Protein AF-A0A9X1HJU3-F1 (afdb_monomer_lite)

Structure (mmCIF, N/CA/C/O backbone):
data_AF-A0A9X1HJU3-F1
#
_entry.id   AF-A0A9X1HJU3-F1
#
loop_
_atom_site.group_PDB
_atom_site.id
_atom_site.type_symbol
_atom_site.label_atom_id
_atom_site.label_alt_id
_atom_site.label_comp_id
_atom_site.label_asym_id
_atom_site.label_entity_id
_atom_site.label_seq_id
_atom_site.pdbx_PDB_ins_code
_atom_site.Cartn_x
_atom_site.Cartn_y
_atom_site.Cartn_z
_atom_site.occupancy
_atom_site.B_iso_or_equiv
_atom_site.auth_seq_id
_atom_site.auth_comp_id
_atom_site.auth_asym_id
_atom_site.auth_atom_id
_atom_site.pdbx_PDB_model_num
ATOM 1 N N . MET A 1 1 ? 8.042 11.001 -13.669 1.00 58.47 1 MET A N 1
ATOM 2 C CA . MET A 1 1 ? 7.611 9.640 -14.067 1.00 58.47 1 MET A CA 1
ATOM 3 C C . MET A 1 1 ? 8.763 8.648 -14.114 1.00 58.47 1 MET A C 1
ATOM 5 O O . MET A 1 1 ? 8.612 7.594 -13.520 1.00 58.47 1 MET A O 1
ATOM 9 N N . LYS A 1 2 ? 9.907 8.963 -14.757 1.00 61.97 2 LYS A N 1
ATOM 10 C CA . LYS A 1 2 ? 11.063 8.053 -14.707 1.00 61.97 2 LYS A CA 1
ATOM 11 C C . LYS A 1 2 ? 11.549 7.812 -13.270 1.00 61.97 2 LYS A C 1
ATOM 13 O O . LYS A 1 2 ? 11.674 6.657 -12.912 1.00 61.97 2 LYS A O 1
ATOM 18 N N . SER A 1 3 ? 11.735 8.847 -12.450 1.00 83.62 3 SER A N 1
ATOM 19 C CA . SER A 1 3 ? 12.084 8.658 -11.029 1.00 83.62 3 SER A CA 1
ATOM 20 C C . SER A 1 3 ? 11.025 7.836 -10.287 1.00 83.62 3 SER A C 1
ATOM 22 O O . SER A 1 3 ? 11.334 6.790 -9.748 1.00 83.62 3 SER A O 1
ATOM 24 N N . PHE A 1 4 ? 9.749 8.211 -10.424 1.00 91.62 4 PHE A N 1
ATOM 25 C CA . PHE A 1 4 ? 8.652 7.581 -9.683 1.00 91.62 4 PHE A CA 1
ATOM 26 C C . PHE A 1 4 ? 8.552 6.051 -9.806 1.00 91.62 4 PHE A C 1
ATOM 28 O O . PHE A 1 4 ? 8.256 5.401 -8.812 1.00 91.62 4 PHE A O 1
ATOM 35 N N . ILE A 1 5 ? 8.755 5.460 -10.994 1.00 95.06 5 ILE A N 1
ATOM 36 C CA . ILE A 1 5 ? 8.688 3.990 -11.125 1.00 95.06 5 ILE A CA 1
ATOM 37 C C . ILE A 1 5 ? 9.826 3.329 -10.346 1.00 95.06 5 ILE A C 1
ATOM 39 O O . ILE A 1 5 ? 9.579 2.346 -9.652 1.00 95.06 5 ILE A O 1
ATOM 43 N N . ASP A 1 6 ? 11.041 3.872 -10.445 1.00 94.50 6 ASP A N 1
ATOM 44 C CA . ASP A 1 6 ? 12.189 3.346 -9.702 1.00 94.50 6 ASP A CA 1
ATOM 45 C C . ASP A 1 6 ? 11.985 3.538 -8.201 1.00 94.50 6 ASP A C 1
ATOM 47 O O . ASP A 1 6 ? 12.074 2.562 -7.465 1.00 94.50 6 ASP A O 1
ATOM 51 N N . ASP A 1 7 ? 11.596 4.744 -7.773 1.00 93.31 7 ASP A N 1
ATOM 52 C CA . ASP A 1 7 ? 11.342 5.070 -6.367 1.00 93.31 7 ASP A CA 1
ATOM 53 C C . ASP A 1 7 ? 10.247 4.153 -5.792 1.00 93.31 7 ASP A C 1
ATOM 55 O O . ASP A 1 7 ? 10.379 3.582 -4.709 1.00 93.31 7 ASP A O 1
ATOM 59 N N . TYR A 1 8 ? 9.151 3.950 -6.535 1.00 93.94 8 TYR A N 1
ATOM 60 C CA . TYR A 1 8 ? 8.082 3.055 -6.103 1.00 93.94 8 TYR A CA 1
ATOM 61 C C . TYR A 1 8 ? 8.593 1.626 -5.934 1.00 93.94 8 TYR A C 1
ATOM 63 O O . TYR A 1 8 ? 8.274 0.996 -4.930 1.00 93.94 8 TYR A O 1
ATOM 71 N N . ILE A 1 9 ? 9.368 1.105 -6.889 1.00 94.75 9 ILE A N 1
ATOM 72 C CA . ILE A 1 9 ? 9.910 -0.256 -6.810 1.00 94.75 9 ILE A CA 1
ATOM 73 C C . ILE A 1 9 ? 10.917 -0.375 -5.664 1.00 94.75 9 ILE A C 1
ATOM 75 O O . ILE A 1 9 ? 10.882 -1.376 -4.956 1.00 94.75 9 ILE A O 1
ATOM 79 N N . GLU A 1 10 ? 11.759 0.631 -5.441 1.00 92.44 10 GLU A N 1
ATOM 80 C CA . GLU A 1 10 ? 12.736 0.661 -4.351 1.00 92.44 10 GLU A CA 1
ATOM 81 C C . GLU A 1 10 ? 12.052 0.558 -2.982 1.00 92.44 10 GLU A C 1
ATOM 83 O O . GLU A 1 10 ? 12.403 -0.301 -2.169 1.00 92.44 10 GLU A O 1
ATOM 88 N N . TYR A 1 11 ? 11.013 1.363 -2.745 1.00 89.62 11 TYR A N 1
ATOM 89 C CA . TYR A 1 11 ? 10.317 1.394 -1.453 1.00 89.62 11 TYR A CA 1
ATOM 90 C C . TYR A 1 11 ? 9.163 0.375 -1.343 1.00 89.62 11 TYR A C 1
ATOM 92 O O . TYR A 1 11 ? 8.716 0.035 -0.241 1.00 89.62 11 TYR A O 1
ATOM 100 N N . ASN A 1 12 ? 8.670 -0.158 -2.466 1.00 91.88 12 ASN A N 1
ATOM 101 C CA . ASN A 1 12 ? 7.560 -1.116 -2.539 1.00 91.88 12 ASN A CA 1
ATOM 102 C C . ASN A 1 12 ? 7.828 -2.274 -3.531 1.00 91.88 12 ASN A C 1
ATOM 104 O O . ASN A 1 12 ? 7.014 -2.505 -4.432 1.00 91.88 12 ASN A O 1
ATOM 108 N N . PRO A 1 13 ? 8.889 -3.090 -3.342 1.00 93.06 13 PRO A N 1
ATOM 109 C CA . PRO A 1 13 ? 9.297 -4.152 -4.278 1.00 93.06 13 PRO A CA 1
ATOM 110 C C . PRO A 1 13 ? 8.413 -5.412 -4.196 1.00 93.06 13 PRO A C 1
ATOM 112 O O . PRO A 1 13 ? 8.874 -6.548 -4.311 1.00 93.06 13 PRO A O 1
ATOM 115 N N . THR A 1 14 ? 7.122 -5.255 -3.916 1.00 91.94 14 THR A N 1
ATOM 116 C CA . THR A 1 14 ? 6.209 -6.371 -3.696 1.00 91.94 14 THR A CA 1
ATOM 117 C C . THR A 1 14 ? 4.788 -6.006 -4.066 1.00 91.94 14 THR A C 1
ATOM 119 O O . THR A 1 14 ? 4.267 -4.966 -3.675 1.00 91.94 14 THR A O 1
ATOM 122 N N . ARG A 1 15 ? 4.108 -6.941 -4.731 1.00 91.19 15 ARG A N 1
ATOM 123 C CA . ARG A 1 15 ? 2.660 -6.857 -4.938 1.00 91.19 15 ARG A CA 1
ATOM 124 C C . ARG A 1 15 ? 1.866 -7.051 -3.645 1.00 91.19 15 ARG A C 1
ATOM 126 O O . ARG A 1 15 ? 0.646 -6.914 -3.665 1.00 91.19 15 ARG A O 1
ATOM 133 N N . ASN A 1 16 ? 2.507 -7.466 -2.542 1.00 90.50 16 ASN A N 1
ATOM 134 C CA . ASN A 1 16 ? 1.875 -7.791 -1.259 1.00 90.50 16 ASN A CA 1
ATOM 135 C C . ASN A 1 16 ? 1.566 -6.550 -0.409 1.00 90.50 16 ASN A C 1
ATOM 137 O O . ASN A 1 16 ? 1.995 -6.452 0.739 1.00 90.50 16 ASN A O 1
ATOM 141 N N . ARG A 1 17 ? 0.831 -5.598 -0.988 1.00 88.44 17 ARG A N 1
ATOM 142 C CA . ARG A 1 17 ? 0.443 -4.340 -0.347 1.00 88.44 17 ARG A CA 1
ATOM 143 C C . ARG A 1 17 ? -1.077 -4.138 -0.424 1.00 88.44 17 ARG A C 1
ATOM 145 O O . ARG A 1 17 ? -1.684 -4.611 -1.386 1.00 88.44 17 ARG A O 1
ATOM 152 N N . PRO A 1 18 ? -1.694 -3.454 0.561 1.00 87.25 18 PRO A N 1
ATOM 153 C CA . PRO A 1 18 ? -3.098 -3.044 0.484 1.00 87.25 18 PRO A CA 1
ATOM 154 C C . PRO A 1 18 ? -3.411 -2.202 -0.760 1.00 87.25 18 PRO A C 1
ATOM 156 O O . PRO A 1 18 ? -4.452 -2.404 -1.377 1.00 87.25 18 PRO A O 1
ATOM 159 N N . LEU A 1 19 ? -2.480 -1.328 -1.160 1.00 90.44 19 LEU A N 1
ATOM 160 C CA . LEU A 1 19 ? -2.461 -0.650 -2.455 1.00 90.44 19 LEU A CA 1
ATOM 161 C C . LEU A 1 19 ? -1.229 -1.101 -3.246 1.00 90.44 19 LEU A C 1
ATOM 163 O O . LEU A 1 19 ? -0.092 -0.851 -2.849 1.00 90.44 19 LEU A O 1
ATOM 167 N N . ASP A 1 20 ? -1.475 -1.767 -4.366 1.00 93.81 20 ASP A N 1
ATOM 168 C CA . ASP A 1 20 ? -0.474 -2.286 -5.293 1.00 93.81 20 ASP A CA 1
ATOM 169 C C . ASP A 1 20 ? -0.555 -1.507 -6.615 1.00 93.81 20 ASP A C 1
ATOM 171 O O . ASP A 1 20 ? -1.556 -1.565 -7.337 1.00 93.81 20 ASP A O 1
ATOM 175 N N . MET A 1 21 ? 0.497 -0.746 -6.927 1.00 95.94 21 MET A N 1
ATOM 176 C CA . MET A 1 21 ? 0.591 0.040 -8.163 1.00 95.94 21 MET A CA 1
ATOM 177 C C . MET A 1 21 ? 1.365 -0.691 -9.264 1.00 95.94 21 MET A C 1
ATOM 179 O O . MET A 1 21 ? 1.377 -0.227 -10.403 1.00 95.94 21 MET A O 1
ATOM 183 N N . LEU A 1 22 ? 1.966 -1.854 -8.989 1.00 96.31 22 LEU A N 1
ATOM 184 C CA . LEU A 1 22 ? 2.736 -2.592 -9.995 1.00 96.31 22 LEU A CA 1
ATOM 185 C C . LEU A 1 22 ? 1.935 -2.904 -11.278 1.00 96.31 22 LEU A C 1
ATOM 187 O O . LEU A 1 22 ? 2.534 -2.841 -12.350 1.00 96.31 22 LEU A O 1
ATOM 191 N N . PRO A 1 23 ? 0.608 -3.175 -11.245 1.00 96.88 23 PRO A N 1
ATOM 192 C CA . PRO A 1 23 ? -0.177 -3.384 -12.464 1.00 96.88 23 PRO A CA 1
ATOM 193 C C . PRO A 1 23 ? -0.211 -2.182 -13.416 1.00 96.88 23 PRO A C 1
ATOM 195 O O . PRO A 1 23 ? -0.021 -2.375 -14.620 1.00 96.88 23 PRO A O 1
ATOM 198 N N . ILE A 1 24 ? -0.432 -0.966 -12.897 1.00 97.06 24 ILE A N 1
ATOM 199 C CA . ILE A 1 24 ? -0.461 0.260 -13.710 1.00 97.06 24 ILE A CA 1
ATOM 200 C C . ILE A 1 24 ? 0.949 0.673 -14.128 1.00 97.06 24 ILE A C 1
ATOM 202 O O . ILE A 1 24 ? 1.149 1.059 -15.276 1.00 97.06 24 ILE A O 1
ATOM 206 N N . LEU A 1 25 ? 1.946 0.508 -13.254 1.00 96.62 25 LEU A N 1
ATOM 207 C CA . LEU A 1 25 ? 3.335 0.807 -13.598 1.00 96.62 25 LEU A CA 1
ATOM 208 C C . LEU A 1 25 ? 3.846 -0.115 -14.710 1.00 96.62 25 LEU A C 1
ATOM 210 O O . LEU A 1 25 ? 4.457 0.360 -15.661 1.00 96.62 25 LEU A O 1
ATOM 214 N N . ALA A 1 26 ? 3.515 -1.409 -14.656 1.00 96.69 26 ALA A N 1
ATOM 215 C CA . ALA A 1 26 ? 3.835 -2.352 -15.726 1.00 96.69 26 ALA A CA 1
ATOM 216 C C . ALA A 1 26 ? 3.011 -2.109 -17.001 1.00 96.69 26 ALA A C 1
ATOM 218 O O . ALA A 1 26 ? 3.439 -2.490 -18.083 1.00 96.69 26 ALA A O 1
ATOM 219 N N . TRP A 1 27 ? 1.827 -1.494 -16.905 1.00 97.50 27 TRP A N 1
ATOM 220 C CA . TRP A 1 27 ? 1.081 -1.053 -18.088 1.00 97.50 27 TRP A CA 1
ATOM 221 C C . TRP A 1 27 ? 1.755 0.143 -18.779 1.00 97.50 27 TRP A C 1
ATOM 223 O O . TRP A 1 27 ? 1.664 0.266 -19.996 1.00 97.50 27 TRP A O 1
ATOM 233 N N . MET A 1 28 ? 2.452 0.990 -18.016 1.00 95.75 28 MET A N 1
ATOM 234 C CA . MET A 1 28 ? 3.178 2.156 -18.527 1.00 95.75 28 MET A CA 1
ATOM 235 C C . MET A 1 28 ? 4.581 1.817 -19.055 1.00 95.75 28 MET A C 1
ATOM 237 O O . MET A 1 28 ? 4.981 2.362 -20.080 1.00 95.75 28 MET A O 1
ATOM 241 N N . ASP A 1 29 ? 5.332 0.963 -18.355 1.00 96.50 29 ASP A N 1
ATOM 242 C CA . ASP A 1 29 ? 6.715 0.591 -18.689 1.00 96.50 29 ASP A CA 1
ATOM 243 C C . ASP A 1 29 ? 7.026 -0.824 -18.165 1.00 96.50 29 ASP A C 1
ATOM 245 O O . ASP A 1 29 ? 7.565 -1.021 -17.071 1.00 96.50 29 ASP A O 1
ATOM 249 N N . GLU A 1 30 ? 6.604 -1.838 -18.925 1.00 96.00 30 GLU A N 1
ATOM 250 C CA . GLU A 1 30 ? 6.736 -3.239 -18.516 1.00 96.00 30 GLU A CA 1
ATOM 251 C C . GLU A 1 30 ? 8.197 -3.675 -18.383 1.00 96.00 30 GLU A C 1
ATOM 253 O O . GLU A 1 30 ? 8.550 -4.303 -17.383 1.00 96.00 30 GLU A O 1
ATOM 258 N N . ASP A 1 31 ? 9.043 -3.324 -19.355 1.00 96.19 31 ASP A N 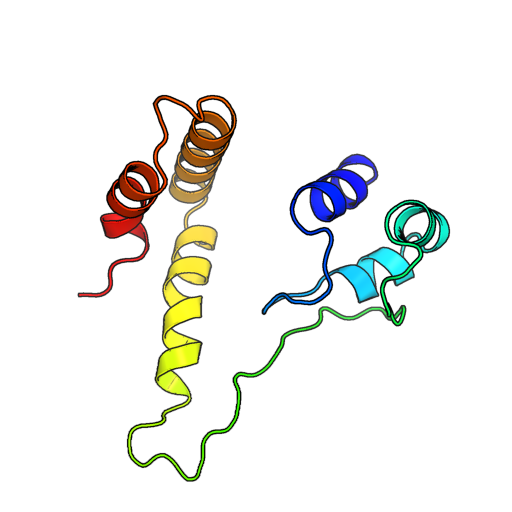1
ATOM 259 C CA . ASP A 1 31 ? 10.445 -3.749 -19.400 1.00 96.19 31 ASP A CA 1
ATOM 260 C C . ASP A 1 31 ? 11.192 -3.310 -18.143 1.00 96.19 31 ASP A C 1
ATOM 262 O O . ASP A 1 31 ? 11.928 -4.089 -17.532 1.00 96.19 31 ASP A O 1
ATOM 266 N N . ARG A 1 32 ? 10.948 -2.075 -17.699 1.00 95.25 32 ARG A N 1
ATOM 267 C CA . ARG A 1 32 ? 11.534 -1.541 -16.474 1.00 95.25 32 ARG A CA 1
ATOM 268 C C . ARG A 1 32 ? 11.079 -2.289 -15.227 1.00 95.25 32 ARG A C 1
ATOM 270 O O . ARG A 1 32 ? 11.918 -2.699 -14.425 1.00 95.25 32 ARG A O 1
ATOM 277 N N . VAL A 1 33 ? 9.769 -2.492 -15.068 1.00 96.19 33 VAL A N 1
ATOM 278 C CA . VAL A 1 33 ? 9.209 -3.200 -13.906 1.00 96.19 33 VAL A CA 1
ATOM 279 C C . VAL A 1 33 ? 9.704 -4.648 -13.866 1.00 96.19 33 VAL A C 1
ATOM 281 O O . VAL A 1 33 ? 10.088 -5.139 -12.806 1.00 96.19 33 VAL A O 1
ATOM 284 N N . ARG A 1 34 ? 9.751 -5.331 -15.015 1.00 96.06 34 ARG A N 1
ATOM 285 C CA . ARG A 1 34 ? 10.220 -6.720 -15.128 1.00 96.06 34 ARG A CA 1
ATOM 286 C C . ARG A 1 34 ? 11.708 -6.868 -14.886 1.00 96.06 34 ARG A C 1
ATOM 288 O O . ARG A 1 34 ? 12.109 -7.832 -14.243 1.00 96.06 34 ARG A O 1
ATOM 295 N N . LYS A 1 35 ? 12.515 -5.914 -15.350 1.00 96.00 35 LYS A N 1
ATOM 296 C CA . LYS A 1 35 ? 13.951 -5.896 -15.069 1.00 96.00 35 LYS A CA 1
ATOM 297 C C . LYS A 1 35 ? 14.226 -5.815 -13.567 1.00 96.00 35 LYS A C 1
ATOM 299 O O . LYS A 1 35 ? 15.145 -6.472 -13.092 1.00 96.00 35 LYS A O 1
ATOM 304 N N . ALA A 1 36 ? 13.444 -5.024 -12.834 1.00 95.50 36 ALA A N 1
ATOM 305 C CA . ALA A 1 36 ? 13.625 -4.861 -11.396 1.00 95.50 36 ALA A CA 1
ATOM 306 C C . ALA A 1 36 ? 12.978 -5.984 -10.563 1.00 95.50 36 ALA A C 1
ATOM 308 O O . ALA A 1 36 ? 13.498 -6.341 -9.510 1.00 95.50 36 ALA A O 1
ATOM 309 N N .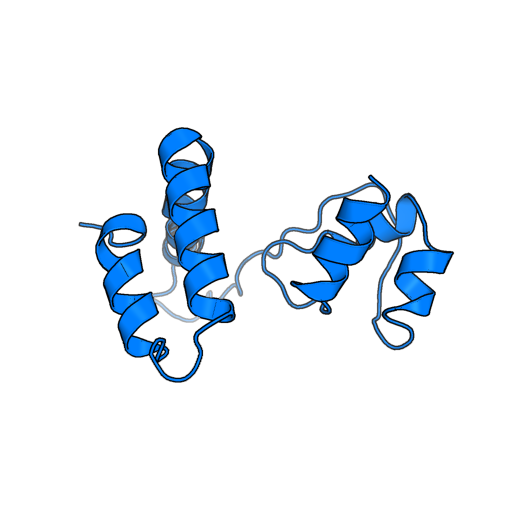 LEU A 1 37 ? 11.858 -6.556 -11.023 1.00 96.31 37 LEU A N 1
ATOM 310 C CA . LEU A 1 37 ? 11.072 -7.566 -10.303 1.00 96.31 37 LEU A CA 1
ATOM 311 C C . LEU A 1 37 ? 10.768 -8.794 -11.192 1.00 96.31 37 LEU A C 1
ATOM 313 O O . LEU A 1 37 ? 9.596 -9.054 -11.496 1.00 96.31 37 LEU A O 1
ATOM 317 N N . PRO A 1 38 ? 11.789 -9.568 -11.610 1.00 95.31 38 PRO A N 1
ATOM 318 C CA . PRO A 1 38 ? 11.626 -10.640 -12.598 1.00 95.31 38 PRO A CA 1
ATOM 319 C C . PRO A 1 38 ? 10.687 -11.760 -12.127 1.00 95.31 38 PRO A C 1
ATOM 321 O O . PRO A 1 38 ? 9.881 -12.261 -12.910 1.00 95.31 38 PRO A O 1
ATOM 324 N N . ASP A 1 39 ? 10.720 -12.093 -10.835 1.00 94.88 39 ASP A N 1
ATOM 325 C CA . ASP A 1 39 ? 9.971 -13.225 -10.269 1.00 94.88 39 ASP A CA 1
ATOM 326 C C . ASP A 1 39 ? 8.568 -12.847 -9.759 1.00 94.88 39 ASP A C 1
ATOM 328 O O . ASP A 1 39 ? 7.765 -13.709 -9.380 1.00 94.88 39 ASP A O 1
ATOM 332 N N . GLN A 1 40 ? 8.230 -11.553 -9.725 1.00 94.31 40 GLN A N 1
ATOM 333 C CA . GLN A 1 40 ? 6.931 -11.103 -9.228 1.00 94.31 40 GLN A CA 1
ATOM 334 C C . GLN A 1 40 ? 5.821 -11.389 -10.249 1.00 94.31 40 GLN A C 1
ATOM 336 O O . GLN A 1 40 ? 5.877 -11.016 -11.423 1.00 94.31 40 GLN A O 1
ATOM 341 N N . LYS A 1 41 ? 4.727 -12.001 -9.779 1.00 93.50 41 LYS A N 1
ATOM 342 C CA . LYS A 1 41 ? 3.521 -12.251 -10.588 1.00 93.50 41 LYS A CA 1
ATOM 343 C C . LYS A 1 41 ? 2.713 -10.963 -10.773 1.00 93.50 41 LYS A C 1
ATOM 345 O O . LYS A 1 41 ? 1.716 -10.740 -10.088 1.00 93.50 41 LYS A O 1
ATOM 350 N N . ILE A 1 42 ? 3.167 -10.113 -11.686 1.00 95.19 42 ILE A N 1
ATOM 351 C CA . ILE A 1 42 ? 2.541 -8.834 -12.034 1.00 95.19 42 ILE A CA 1
ATOM 352 C C . ILE A 1 42 ? 1.697 -9.034 -13.296 1.00 95.19 42 ILE A C 1
ATOM 354 O O . ILE A 1 42 ? 2.198 -9.533 -14.299 1.00 95.19 42 ILE A O 1
ATOM 358 N N . GLY A 1 43 ? 0.413 -8.680 -13.251 1.00 94.44 43 GLY A N 1
ATOM 359 C CA . GLY A 1 43 ? -0.448 -8.636 -14.437 1.00 94.44 43 GLY A CA 1
ATOM 360 C C . GLY A 1 43 ? -0.627 -7.189 -14.875 1.00 94.44 43 GLY A C 1
ATOM 361 O O . GLY A 1 43 ? -1.244 -6.427 -14.133 1.00 94.44 43 GLY A O 1
ATOM 362 N N . ARG A 1 44 ? -0.084 -6.804 -16.038 1.00 95.75 44 ARG A N 1
ATOM 363 C CA . ARG A 1 44 ? -0.161 -5.423 -16.543 1.00 95.75 44 ARG A CA 1
ATOM 364 C C . ARG A 1 44 ? -1.600 -5.058 -16.915 1.00 95.75 44 ARG A C 1
ATOM 366 O O . ARG A 1 44 ? -2.272 -5.820 -17.611 1.00 95.75 44 ARG A O 1
ATOM 373 N N . ARG A 1 45 ? -2.081 -3.908 -16.445 1.00 96.69 45 ARG A N 1
ATOM 374 C CA . ARG A 1 45 ? -3.414 -3.365 -16.764 1.00 96.69 45 ARG A CA 1
ATOM 375 C C . ARG A 1 45 ? -3.538 -1.927 -16.247 1.00 96.69 45 ARG A C 1
ATOM 377 O O . ARG A 1 45 ? -2.945 -1.627 -15.213 1.00 96.69 45 ARG A O 1
ATOM 384 N N . PRO A 1 46 ? -4.335 -1.061 -16.896 1.00 96.44 46 PRO A N 1
ATOM 385 C CA . PRO A 1 46 ? -4.523 0.329 -16.478 1.00 96.44 46 PRO A CA 1
ATOM 386 C C . PRO A 1 46 ? -5.459 0.426 -15.258 1.00 96.44 46 PRO A C 1
ATOM 388 O O . PRO A 1 46 ? -6.578 0.915 -15.355 1.00 96.44 46 PRO A O 1
ATOM 391 N N . THR A 1 47 ? -5.033 -0.097 -14.106 1.00 94.31 47 THR A N 1
ATOM 392 C CA . THR A 1 47 ? -5.809 -0.070 -12.855 1.00 94.31 47 THR A CA 1
ATOM 393 C C . THR A 1 47 ? -4.898 0.064 -11.644 1.00 94.31 47 THR A C 1
ATOM 395 O O . THR A 1 47 ? -3.820 -0.530 -11.596 1.00 94.31 47 THR A O 1
ATOM 398 N N . LEU A 1 48 ? -5.384 0.763 -10.621 1.00 89.94 48 LEU A N 1
ATOM 399 C CA . LEU A 1 48 ? -4.874 0.627 -9.259 1.00 89.94 48 LEU A CA 1
ATOM 400 C C . LEU A 1 48 ? -5.430 -0.663 -8.654 1.00 89.94 48 LEU A C 1
ATOM 402 O O . LEU A 1 48 ? -6.585 -1.018 -8.906 1.00 89.94 48 LEU A O 1
ATOM 406 N N . HIS A 1 49 ? -4.612 -1.395 -7.903 1.00 92.69 49 HIS A N 1
ATOM 407 C CA . HIS A 1 49 ? -5.032 -2.643 -7.282 1.00 92.69 49 HIS A CA 1
ATOM 408 C C . HIS A 1 49 ? -5.159 -2.456 -5.772 1.00 92.69 49 HIS A C 1
ATOM 410 O O . HIS A 1 49 ? -4.170 -2.459 -5.044 1.00 92.69 49 HIS A O 1
ATOM 416 N N . TYR A 1 50 ? -6.401 -2.307 -5.319 1.00 87.56 50 TYR A N 1
ATOM 417 C CA . TYR A 1 50 ? -6.749 -2.299 -3.905 1.00 87.56 50 TYR A CA 1
ATOM 418 C C . TYR A 1 50 ? -7.072 -3.718 -3.461 1.00 87.56 50 TYR A C 1
ATOM 420 O O . TYR A 1 50 ? -7.867 -4.414 -4.097 1.00 87.56 50 TYR A O 1
ATOM 428 N N . ARG A 1 51 ? -6.462 -4.155 -2.365 1.00 84.81 51 ARG A N 1
ATOM 429 C CA . ARG A 1 51 ? -6.818 -5.420 -1.732 1.00 84.81 51 ARG A CA 1
ATOM 430 C C . ARG A 1 51 ? -7.882 -5.171 -0.691 1.00 84.81 51 ARG A C 1
ATOM 432 O O . ARG A 1 51 ? -7.661 -4.438 0.270 1.00 84.81 51 ARG A O 1
ATOM 439 N N . LEU A 1 52 ? -9.018 -5.825 -0.886 1.00 80.88 52 LEU A N 1
ATOM 440 C CA . LEU A 1 52 ? -10.023 -5.909 0.153 1.00 80.88 52 LEU A CA 1
ATOM 441 C C . LEU A 1 52 ? -9.473 -6.712 1.338 1.00 80.88 52 LEU A C 1
ATOM 443 O O . LEU A 1 52 ? -8.646 -7.612 1.144 1.00 80.88 52 LEU A O 1
ATOM 447 N N . PRO A 1 53 ? -9.913 -6.387 2.560 1.00 80.69 53 PRO A N 1
ATOM 448 C CA . PRO A 1 53 ? -9.559 -7.178 3.721 1.00 80.69 53 PRO A CA 1
ATOM 449 C C . PRO A 1 53 ? -10.089 -8.606 3.606 1.00 80.69 53 PRO A C 1
ATOM 451 O O . PRO A 1 53 ? -11.077 -8.869 2.919 1.00 80.69 53 PRO A O 1
ATOM 454 N N . ASN A 1 54 ? -9.454 -9.525 4.334 1.00 82.81 54 ASN A N 1
ATOM 455 C CA . ASN A 1 54 ? -9.974 -10.880 4.474 1.00 82.81 54 ASN A CA 1
ATOM 456 C C . ASN A 1 54 ? -11.392 -10.824 5.058 1.00 82.81 54 ASN A C 1
ATOM 458 O O . ASN A 1 54 ? -11.606 -10.195 6.096 1.00 82.81 54 ASN A O 1
ATOM 462 N N . SER A 1 55 ? -12.337 -11.501 4.410 1.00 82.25 55 SER A N 1
ATOM 463 C CA . SER A 1 55 ? -13.696 -11.677 4.920 1.00 82.25 55 SER A CA 1
ATOM 464 C C . SER A 1 55 ? -13.690 -12.798 5.956 1.00 82.25 55 SER A C 1
ATOM 466 O O . SER A 1 55 ? -13.696 -13.970 5.590 1.00 82.25 55 SER A O 1
ATOM 468 N N . ARG A 1 56 ? -13.625 -12.445 7.242 1.00 88.19 56 ARG A N 1
ATOM 469 C CA . ARG A 1 56 ? -13.665 -13.404 8.359 1.00 88.19 56 ARG A CA 1
ATOM 470 C C . ARG A 1 56 ? -15.087 -13.494 8.905 1.00 88.19 56 ARG A C 1
ATOM 472 O O . ARG A 1 56 ? -15.366 -13.126 10.036 1.00 88.19 56 ARG A O 1
ATOM 479 N N . ILE A 1 57 ? -16.011 -13.879 8.029 1.00 86.75 57 ILE A N 1
ATOM 480 C CA . ILE A 1 57 ? -17.460 -13.837 8.291 1.00 86.75 57 ILE A CA 1
ATOM 481 C C . ILE A 1 57 ? -17.910 -14.783 9.414 1.00 86.75 57 ILE A C 1
ATOM 483 O O . ILE A 1 57 ? -19.019 -14.653 9.919 1.00 86.75 57 ILE A O 1
ATOM 487 N N . ASP A 1 58 ? -17.068 -15.749 9.764 1.00 92.88 58 ASP A N 1
ATOM 488 C CA . ASP A 1 58 ? -17.239 -16.719 10.839 1.00 92.88 58 ASP A CA 1
ATOM 489 C C . ASP A 1 58 ? -16.721 -16.218 12.196 1.00 92.88 58 ASP A C 1
ATOM 491 O O . ASP A 1 58 ? -17.035 -16.818 13.222 1.00 92.88 58 ASP A O 1
ATOM 495 N N . GLU A 1 59 ? -15.970 -15.114 12.224 1.00 93.19 59 GLU A N 1
ATOM 496 C CA . GLU A 1 59 ? -15.521 -14.451 13.447 1.00 93.19 59 GLU A CA 1
ATOM 497 C C . GLU A 1 59 ? -16.573 -13.405 13.875 1.00 93.19 59 GLU A C 1
ATOM 499 O O . GLU A 1 59 ? -16.736 -12.396 13.187 1.00 93.19 59 GLU A O 1
ATOM 504 N N . PRO A 1 60 ? -17.287 -13.587 15.006 1.00 91.81 60 PRO A N 1
ATOM 505 C CA . PRO A 1 60 ? -18.368 -12.679 15.415 1.00 91.81 60 PRO A CA 1
ATOM 506 C C . PRO A 1 60 ? -17.923 -11.230 15.648 1.00 91.81 60 PRO A C 1
ATOM 508 O O . PRO A 1 60 ? -18.710 -10.306 15.461 1.00 91.81 60 PRO A O 1
ATOM 511 N N . ASP A 1 61 ? -16.659 -11.041 16.033 1.00 90.44 61 ASP A N 1
ATOM 512 C CA . ASP A 1 61 ? -16.060 -9.727 16.287 1.00 90.44 61 ASP A CA 1
ATOM 513 C C . ASP A 1 61 ? -15.442 -9.102 15.023 1.00 90.44 61 ASP A C 1
ATOM 515 O O . ASP A 1 61 ? -14.887 -7.998 15.066 1.00 90.44 61 ASP A O 1
ATOM 519 N N . TRP A 1 62 ? -15.500 -9.792 13.879 1.00 89.62 62 TRP A N 1
ATOM 520 C CA . TRP A 1 62 ? -14.986 -9.247 12.633 1.00 89.62 62 TRP A CA 1
ATOM 521 C C . TRP A 1 62 ? -15.920 -8.173 12.085 1.00 89.62 62 TRP A C 1
ATOM 523 O O . TRP A 1 62 ? -17.126 -8.358 11.929 1.00 89.62 62 TRP A O 1
ATOM 533 N N . SER A 1 63 ? -15.324 -7.048 11.705 1.00 87.38 63 SER A N 1
ATOM 534 C CA . SER A 1 63 ? -16.015 -5.984 10.999 1.00 87.38 63 SER A CA 1
ATOM 535 C C . SER A 1 63 ? -15.132 -5.426 9.897 1.00 87.38 63 SER A C 1
ATOM 537 O O . SER A 1 63 ? -13.949 -5.140 10.102 1.00 87.38 63 SER A O 1
ATOM 539 N N . PHE A 1 64 ? -15.738 -5.177 8.735 1.00 85.69 64 PHE A N 1
ATOM 540 C CA . PHE A 1 64 ? -15.111 -4.415 7.656 1.00 85.69 64 PHE A CA 1
ATOM 541 C C . PHE A 1 64 ? -14.620 -3.039 8.135 1.00 85.69 64 PHE A C 1
ATOM 543 O O . PHE A 1 64 ? -13.592 -2.549 7.663 1.00 85.69 64 PHE A O 1
ATOM 550 N N . THR A 1 65 ? -15.316 -2.433 9.105 1.00 88.31 65 THR A N 1
ATOM 551 C CA . THR A 1 65 ? -14.960 -1.112 9.642 1.00 88.31 65 THR A CA 1
ATOM 552 C C . THR A 1 65 ? -13.561 -1.082 10.245 1.00 88.31 65 THR A C 1
ATOM 554 O O . THR A 1 65 ? -12.890 -0.064 10.129 1.00 88.31 65 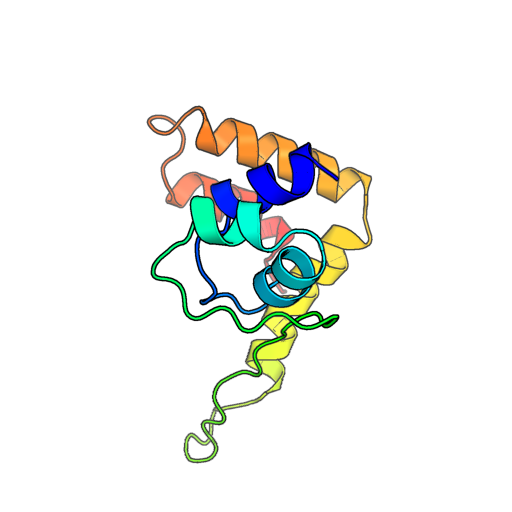THR A O 1
ATOM 557 N N . THR A 1 66 ? -13.066 -2.186 10.812 1.00 84.94 66 THR A N 1
ATOM 558 C CA . THR A 1 66 ? -11.703 -2.259 11.362 1.00 84.94 66 THR A CA 1
ATOM 559 C C . THR A 1 66 ? -10.650 -1.988 10.293 1.00 84.94 66 THR A C 1
ATOM 561 O O . THR A 1 66 ? -9.666 -1.295 10.536 1.00 84.94 66 THR A O 1
ATOM 564 N N . GLU A 1 67 ? -10.849 -2.521 9.093 1.00 82.88 67 GLU A N 1
ATOM 565 C CA . GLU A 1 67 ? -9.894 -2.401 7.991 1.00 82.88 67 GLU A CA 1
ATOM 566 C C . GLU A 1 67 ? -10.075 -1.077 7.246 1.00 82.88 67 GLU A C 1
ATOM 568 O O . GLU A 1 67 ? -9.092 -0.457 6.843 1.00 82.88 67 GLU A O 1
ATOM 573 N N . TRP A 1 68 ? -11.313 -0.585 7.160 1.00 85.50 68 TRP A N 1
ATOM 574 C CA . TRP A 1 68 ? -11.604 0.774 6.703 1.00 85.50 68 TRP A CA 1
ATOM 575 C C . TRP A 1 68 ? -10.946 1.838 7.594 1.00 85.50 68 TRP A C 1
ATOM 577 O O . TRP A 1 68 ? -10.291 2.754 7.102 1.00 85.50 68 TRP A O 1
ATOM 587 N N . ASN A 1 69 ? -11.032 1.685 8.916 1.00 87.06 69 ASN A N 1
ATOM 588 C CA . ASN A 1 69 ? -10.470 2.638 9.873 1.00 87.06 69 ASN A CA 1
ATOM 589 C C . ASN A 1 69 ? -8.940 2.726 9.803 1.00 87.06 69 ASN A C 1
ATOM 591 O O . ASN A 1 69 ? -8.387 3.763 10.150 1.00 87.06 69 ASN A O 1
ATOM 595 N N . LYS A 1 70 ? -8.243 1.698 9.298 1.00 83.19 70 LYS A N 1
ATOM 596 C CA . LYS A 1 70 ? -6.792 1.775 9.043 1.00 83.19 70 LYS A CA 1
ATOM 597 C C . LYS A 1 70 ? -6.442 2.709 7.882 1.00 83.19 70 LYS A C 1
ATOM 599 O O . LYS A 1 70 ? -5.337 3.245 7.861 1.00 83.19 70 LYS A O 1
ATOM 604 N N . TRP A 1 71 ? -7.359 2.909 6.933 1.00 84.75 71 TRP A N 1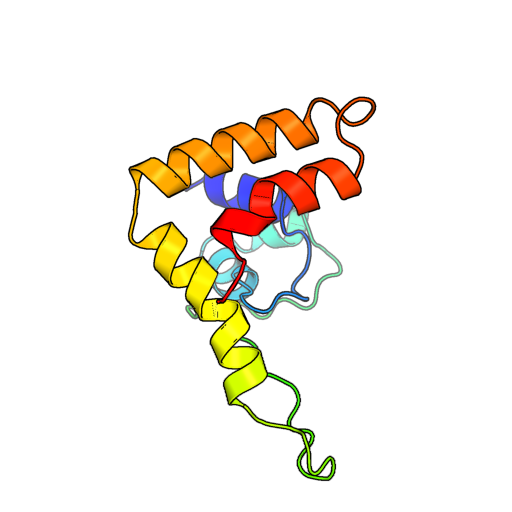
ATOM 605 C CA . TRP A 1 71 ? -7.177 3.836 5.814 1.00 84.75 71 TRP A CA 1
ATOM 606 C C . TRP A 1 71 ? -7.475 5.285 6.191 1.00 84.75 71 TRP A C 1
ATOM 608 O O . TRP A 1 71 ? -6.825 6.182 5.663 1.00 84.75 71 TRP A O 1
ATOM 618 N N . MET A 1 72 ? -8.384 5.528 7.140 1.00 88.81 72 MET A N 1
ATOM 619 C CA . MET A 1 72 ? -8.779 6.888 7.526 1.00 88.81 72 MET A CA 1
ATOM 620 C C . MET A 1 72 ? -7.594 7.803 7.897 1.00 88.81 72 MET A C 1
ATOM 622 O O . MET A 1 72 ? -7.542 8.919 7.385 1.00 88.81 72 MET A O 1
ATOM 626 N N . PRO A 1 73 ? -6.595 7.377 8.697 1.00 87.75 73 PRO A N 1
ATOM 627 C CA . PRO A 1 73 ? -5.405 8.192 8.939 1.00 87.75 73 PRO A CA 1
ATOM 628 C C . PRO A 1 73 ? -4.574 8.500 7.689 1.00 87.75 73 PRO A C 1
ATOM 630 O O . PRO A 1 73 ? -3.976 9.568 7.611 1.00 87.75 73 PRO A O 1
ATOM 633 N N . VAL A 1 74 ? -4.521 7.575 6.724 1.00 86.75 74 VAL A N 1
ATOM 634 C CA . VAL A 1 74 ? -3.799 7.776 5.458 1.00 86.75 74 VAL A CA 1
ATOM 635 C C . VAL A 1 74 ? -4.502 8.851 4.636 1.00 86.75 74 VAL A C 1
ATOM 637 O O . VAL A 1 74 ? -3.852 9.797 4.203 1.00 86.75 74 VAL A O 1
ATOM 640 N N . GLU A 1 75 ? -5.825 8.752 4.492 1.00 88.88 75 GLU A N 1
ATOM 641 C CA . GLU A 1 75 ? -6.639 9.756 3.794 1.00 88.88 75 GLU A CA 1
ATOM 642 C C . GLU A 1 75 ? -6.533 11.129 4.474 1.00 88.88 75 GLU A C 1
ATOM 644 O O . GLU A 1 75 ? -6.274 12.136 3.816 1.00 88.88 75 GLU A O 1
ATOM 649 N N . ASN A 1 76 ? -6.623 11.169 5.808 1.00 89.94 76 ASN A N 1
ATOM 650 C CA . ASN A 1 76 ? -6.453 12.398 6.581 1.00 89.94 76 ASN A CA 1
ATOM 651 C C . ASN A 1 76 ? -5.057 13.011 6.385 1.00 89.94 76 ASN A C 1
ATOM 653 O O . ASN A 1 76 ? -4.945 14.223 6.218 1.00 89.94 76 ASN A O 1
ATOM 657 N N . LEU A 1 77 ? -3.992 12.200 6.382 1.00 90.50 77 LEU A N 1
ATOM 658 C CA . LEU A 1 77 ? -2.628 12.683 6.155 1.00 90.50 77 LEU A CA 1
ATOM 659 C C . LEU A 1 77 ? -2.458 13.241 4.739 1.00 90.50 77 LEU A C 1
ATOM 661 O O . LEU A 1 77 ? -1.854 14.292 4.575 1.00 90.50 77 LEU A O 1
ATOM 665 N N . VAL A 1 78 ? -3.001 12.565 3.724 1.00 90.00 78 VAL A N 1
ATOM 666 C CA . VAL A 1 78 ? -2.922 13.018 2.325 1.00 90.00 78 VAL A CA 1
ATOM 667 C C . VAL A 1 78 ? -3.744 14.290 2.090 1.00 90.00 78 VAL A C 1
ATOM 669 O O . VAL A 1 78 ? -3.368 15.108 1.252 1.00 90.00 78 VAL A O 1
ATOM 672 N N . SER A 1 79 ? -4.830 14.490 2.841 1.00 94.44 79 SER A N 1
ATOM 673 C CA . SER A 1 79 ? -5.655 15.704 2.766 1.00 94.44 79 SER A CA 1
ATOM 674 C C . SER A 1 79 ? -4.985 16.970 3.325 1.00 94.44 79 SER A C 1
ATOM 676 O O . SER A 1 79 ? -5.468 18.069 3.061 1.00 94.44 79 SER A O 1
ATOM 678 N N . ASP A 1 80 ? -3.873 16.827 4.055 1.00 94.94 80 ASP A N 1
ATOM 679 C CA . ASP A 1 80 ? -3.097 17.915 4.661 1.00 94.94 80 ASP A CA 1
ATOM 680 C C . ASP A 1 80 ? -1.660 17.914 4.093 1.00 94.94 80 ASP A C 1
ATOM 682 O O . ASP A 1 80 ? -0.784 17.203 4.602 1.00 94.94 80 ASP A O 1
ATOM 686 N N . PRO A 1 81 ? -1.394 18.685 3.018 1.00 95.06 81 PRO A N 1
ATOM 687 C CA . PRO A 1 81 ? -0.103 18.671 2.331 1.00 95.06 81 PRO A CA 1
ATOM 688 C C . PRO A 1 81 ? 1.087 19.065 3.214 1.00 95.06 81 PRO A C 1
ATOM 690 O O . PRO A 1 81 ? 2.167 18.490 3.068 1.00 95.06 81 PRO A O 1
ATOM 693 N N . ASP A 1 82 ? 0.898 20.008 4.140 1.00 94.75 82 ASP A N 1
ATOM 694 C CA . ASP A 1 82 ? 1.966 20.481 5.026 1.00 94.75 82 ASP A CA 1
ATOM 695 C C . ASP A 1 82 ? 2.339 19.396 6.042 1.00 94.75 82 ASP A C 1
ATOM 697 O O . ASP A 1 82 ? 3.520 19.111 6.284 1.00 94.75 82 ASP A O 1
ATOM 701 N N . LYS A 1 83 ? 1.325 18.727 6.605 1.00 91.62 83 LYS A N 1
ATOM 702 C CA . LYS A 1 83 ? 1.532 17.583 7.495 1.00 91.62 83 LYS A CA 1
ATOM 703 C C . LYS A 1 83 ? 2.160 16.406 6.755 1.00 91.62 83 LYS A C 1
ATOM 705 O O . LYS A 1 83 ? 3.060 15.766 7.305 1.00 91.62 83 LYS A O 1
ATOM 710 N N . LEU A 1 84 ? 1.734 16.130 5.523 1.00 93.31 84 LEU A N 1
ATOM 711 C CA . LEU A 1 84 ? 2.316 15.082 4.685 1.00 93.31 84 LEU A CA 1
ATOM 712 C C . LEU A 1 84 ? 3.808 15.328 4.428 1.00 93.31 84 LEU A C 1
ATOM 714 O O . LEU A 1 84 ? 4.610 14.423 4.664 1.00 93.31 84 LEU A O 1
ATOM 718 N N . ASP A 1 85 ? 4.192 16.536 4.002 1.00 93.94 85 ASP A N 1
ATOM 719 C CA . ASP A 1 85 ? 5.598 16.885 3.744 1.00 93.94 85 ASP A CA 1
ATOM 720 C C . ASP A 1 85 ? 6.448 16.758 5.016 1.00 93.94 85 ASP A C 1
ATOM 722 O O . ASP A 1 85 ? 7.513 16.132 5.010 1.00 93.94 85 ASP A O 1
ATOM 726 N N . SER A 1 86 ? 5.942 17.269 6.144 1.00 91.81 86 SER A N 1
ATOM 727 C CA . SER A 1 86 ? 6.614 17.152 7.442 1.00 91.81 86 SER A CA 1
ATOM 728 C C . SER A 1 86 ? 6.860 15.689 7.832 1.00 91.81 86 SER A C 1
ATOM 730 O O . SER A 1 86 ? 7.973 15.315 8.215 1.00 91.81 86 SER A O 1
ATOM 732 N N . MET A 1 87 ? 5.842 14.835 7.691 1.00 90.25 87 MET A N 1
ATOM 733 C CA . MET A 1 87 ? 5.936 13.417 8.037 1.00 90.25 87 MET A CA 1
ATOM 734 C C . MET A 1 87 ? 6.852 12.638 7.095 1.00 90.25 87 MET A C 1
ATOM 736 O O . MET A 1 87 ? 7.615 11.790 7.561 1.00 90.25 87 MET A O 1
ATOM 740 N N . ALA A 1 88 ? 6.832 12.947 5.797 1.00 90.50 88 ALA A N 1
ATOM 741 C CA . ALA A 1 88 ? 7.731 12.343 4.821 1.00 90.50 88 ALA A CA 1
ATOM 742 C C . ALA A 1 88 ? 9.201 12.625 5.168 1.00 90.50 88 ALA A C 1
ATOM 744 O O . ALA A 1 88 ? 10.007 11.697 5.227 1.00 90.50 88 ALA A O 1
ATOM 745 N N . ARG A 1 89 ? 9.547 13.878 5.496 1.00 90.81 89 ARG A N 1
ATOM 746 C CA . ARG A 1 89 ? 10.916 14.249 5.904 1.00 90.81 89 ARG A CA 1
ATOM 747 C C . ARG A 1 89 ? 11.364 13.520 7.166 1.00 90.81 89 ARG A C 1
ATOM 749 O O . ARG A 1 89 ? 12.482 13.014 7.214 1.00 90.81 89 ARG A O 1
ATOM 756 N N . LYS A 1 90 ? 10.492 13.434 8.175 1.00 88.50 90 LYS A N 1
ATOM 757 C CA . LYS A 1 90 ? 10.777 12.685 9.411 1.00 88.50 90 LYS A CA 1
ATOM 758 C C . LYS A 1 90 ? 11.010 11.201 9.134 1.00 88.50 90 LYS A C 1
ATOM 760 O O . LYS A 1 90 ? 11.916 10.611 9.718 1.00 88.50 90 LYS A O 1
ATOM 765 N N . TYR A 1 91 ? 10.222 10.608 8.237 1.00 87.19 91 TYR A N 1
ATOM 766 C CA . TYR A 1 91 ? 10.382 9.206 7.862 1.00 87.19 91 TYR A CA 1
ATOM 767 C C . TYR A 1 91 ? 11.698 8.950 7.122 1.00 87.19 91 TYR A C 1
ATOM 769 O O . TYR A 1 91 ? 12.420 8.017 7.461 1.00 87.19 91 TYR A O 1
ATOM 777 N N . LEU A 1 92 ? 12.052 9.804 6.159 1.00 86.69 92 LEU A N 1
ATOM 778 C CA . LEU A 1 92 ? 13.329 9.702 5.447 1.00 86.69 92 LEU A CA 1
ATOM 779 C C . LEU A 1 92 ? 14.514 9.843 6.410 1.00 86.69 92 LEU A C 1
ATOM 781 O O . LEU A 1 92 ? 15.407 8.999 6.405 1.00 86.69 92 LEU A O 1
ATOM 785 N N . TYR A 1 93 ? 14.464 10.818 7.324 1.00 86.50 93 TYR A N 1
ATOM 786 C CA . TYR A 1 93 ? 15.471 10.961 8.377 1.00 86.50 93 TYR A CA 1
ATOM 787 C C . TYR A 1 93 ? 15.582 9.695 9.243 1.00 86.50 93 TYR A C 1
ATOM 789 O O . TYR A 1 93 ? 16.685 9.242 9.546 1.00 86.50 93 TYR A O 1
ATOM 797 N N . HIS A 1 94 ? 14.447 9.089 9.611 1.00 84.19 94 HIS A N 1
ATOM 798 C CA . HIS A 1 94 ? 14.413 7.824 10.345 1.00 84.19 94 HIS A CA 1
ATOM 799 C C . HIS A 1 94 ? 15.115 6.691 9.577 1.00 84.19 94 HIS A C 1
ATOM 801 O O . HIS A 1 94 ? 15.895 5.954 10.183 1.00 84.19 94 HIS A O 1
ATOM 807 N N . LEU A 1 95 ? 14.881 6.560 8.267 1.00 82.56 95 LEU A N 1
ATOM 808 C CA . LEU A 1 95 ? 15.518 5.534 7.429 1.00 82.56 95 LEU A CA 1
ATOM 809 C C . LEU A 1 95 ? 17.037 5.723 7.310 1.00 82.56 95 LEU A C 1
ATOM 811 O O . LEU A 1 95 ? 17.774 4.740 7.296 1.00 82.56 95 LEU A O 1
ATOM 815 N N . GLU A 1 96 ? 17.512 6.967 7.277 1.00 85.88 96 GLU A N 1
ATOM 816 C CA . GLU A 1 96 ? 18.941 7.297 7.184 1.00 85.88 96 GLU A CA 1
ATOM 817 C C . GLU A 1 96 ? 19.706 7.101 8.509 1.00 85.88 96 GLU A C 1
ATOM 819 O O . GLU A 1 96 ? 20.934 7.017 8.503 1.00 85.88 96 GLU A O 1
ATOM 824 N N . HIS A 1 97 ? 19.006 6.988 9.650 1.00 83.12 97 HIS A N 1
ATOM 825 C CA . HIS A 1 97 ? 19.616 6.953 10.991 1.00 83.12 97 HIS A CA 1
ATOM 826 C C . HIS A 1 97 ? 19.270 5.694 11.827 1.00 83.12 97 HIS A C 1
ATOM 828 O O . HIS A 1 97 ? 18.915 5.827 13.002 1.00 83.12 97 HIS A O 1
ATOM 834 N N . PRO A 1 98 ? 19.451 4.460 11.305 1.00 69.56 98 PRO A N 1
ATOM 835 C CA . PRO A 1 98 ? 18.954 3.198 11.889 1.00 69.56 98 PRO A CA 1
ATOM 836 C C . PRO A 1 98 ? 19.377 2.917 13.344 1.00 69.56 98 PRO A C 1
ATOM 838 O O . PRO A 1 98 ? 18.678 2.221 14.079 1.00 69.56 98 PRO A O 1
ATOM 841 N N . ILE A 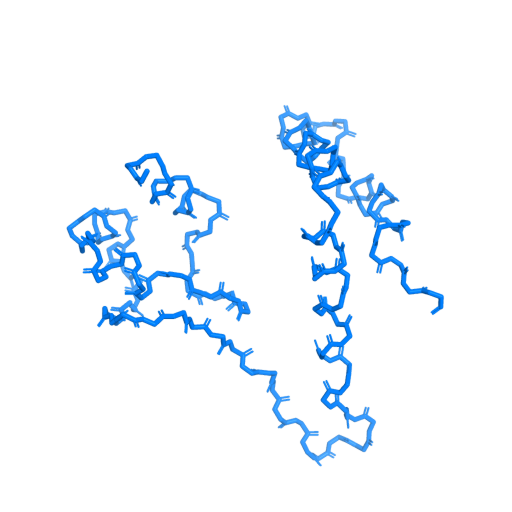1 99 ? 20.515 3.459 13.791 1.00 69.00 99 ILE A N 1
ATOM 842 C CA . ILE A 1 99 ? 21.021 3.283 15.165 1.00 69.00 99 ILE A CA 1
ATOM 843 C C . ILE A 1 99 ? 20.248 4.158 16.169 1.00 69.00 99 ILE A C 1
ATOM 845 O O . ILE A 1 99 ? 19.975 3.722 17.288 1.00 69.00 99 ILE A O 1
ATOM 849 N N . LEU A 1 100 ? 19.863 5.375 15.770 1.00 60.88 100 LEU A N 1
ATOM 850 C CA . LEU A 1 100 ? 19.044 6.301 16.568 1.00 60.88 100 LEU A CA 1
ATOM 851 C C . LEU A 1 100 ? 17.544 6.000 16.425 1.00 60.88 100 LEU A C 1
ATOM 853 O O . LEU A 1 100 ? 16.724 6.409 17.247 1.00 60.88 100 LEU A O 1
ATOM 857 N N . SER A 1 101 ? 17.191 5.254 15.383 1.00 60.06 101 SER A N 1
ATOM 858 C CA . SER A 1 101 ? 15.842 5.108 14.874 1.00 60.06 101 SER A CA 1
ATOM 859 C C . SER A 1 101 ? 15.319 3.681 15.106 1.00 60.06 101 SER A C 1
ATOM 861 O O . SER A 1 101 ? 14.840 2.973 14.223 1.00 60.06 101 SER A O 1
ATOM 863 N N . ARG A 1 102 ? 15.373 3.218 16.364 1.00 64.88 102 ARG A N 1
ATOM 864 C CA . ARG A 1 102 ? 14.698 1.962 16.737 1.00 64.88 102 ARG A CA 1
ATOM 865 C C . ARG A 1 102 ? 13.232 2.029 16.294 1.00 64.88 102 ARG A C 1
ATOM 867 O O . ARG A 1 102 ? 12.589 3.059 16.463 1.00 64.88 102 ARG A O 1
ATOM 874 N N . ALA A 1 103 ? 12.681 0.916 15.803 1.00 64.19 103 ALA A N 1
ATOM 875 C CA . ALA A 1 103 ? 11.280 0.825 15.365 1.00 64.19 103 ALA A CA 1
ATOM 876 C C . ALA A 1 103 ? 10.285 1.394 16.400 1.00 64.19 103 ALA A C 1
ATOM 878 O O . ALA A 1 103 ? 9.270 1.980 16.040 1.00 64.19 103 ALA A O 1
ATOM 879 N N . LYS A 1 104 ? 10.620 1.291 17.693 1.00 65.44 104 LYS A N 1
ATOM 880 C CA . LYS A 1 104 ? 9.864 1.899 18.792 1.00 65.44 104 LYS A CA 1
ATOM 881 C C . LYS A 1 104 ? 9.762 3.432 18.687 1.00 65.44 104 LYS A C 1
ATOM 883 O O . LYS A 1 104 ? 8.679 3.963 18.880 1.00 65.44 104 LYS A O 1
ATOM 888 N N . THR A 1 105 ? 10.844 4.116 18.319 1.00 75.50 105 THR A N 1
ATOM 889 C CA . THR A 1 105 ? 10.900 5.578 18.174 1.00 75.50 105 THR A CA 1
ATOM 890 C C . THR A 1 105 ? 10.008 6.066 17.032 1.00 75.50 105 THR A C 1
ATOM 892 O O . THR A 1 105 ? 9.309 7.060 17.181 1.00 75.50 105 THR A O 1
ATOM 895 N N . TRP A 1 106 ? 9.968 5.347 15.902 1.00 82.38 106 TRP A N 1
ATOM 896 C CA . TRP A 1 106 ? 9.046 5.696 14.811 1.00 82.38 106 TRP A CA 1
ATOM 897 C C . TRP A 1 106 ? 7.589 5.503 15.213 1.00 82.38 106 TRP A C 1
ATOM 899 O O . TRP A 1 106 ? 6.764 6.373 14.965 1.00 82.38 106 TRP A O 1
ATOM 909 N N . MET A 1 107 ? 7.280 4.386 15.877 1.00 81.94 107 MET A N 1
ATOM 910 C CA . MET A 1 107 ? 5.930 4.114 16.375 1.00 81.94 107 MET A CA 1
ATOM 911 C C . MET A 1 107 ? 5.451 5.180 17.371 1.00 81.94 107 MET A C 1
ATOM 913 O O . MET A 1 107 ? 4.271 5.516 17.373 1.00 81.94 107 MET A O 1
ATOM 917 N N . GLU A 1 108 ? 6.350 5.720 18.197 1.00 81.75 108 GLU A N 1
ATOM 918 C CA . GLU A 1 108 ? 6.063 6.844 19.095 1.00 81.75 108 GLU A CA 1
ATOM 919 C C . GLU A 1 108 ? 5.797 8.142 18.314 1.00 81.75 108 GLU A C 1
ATOM 921 O O . 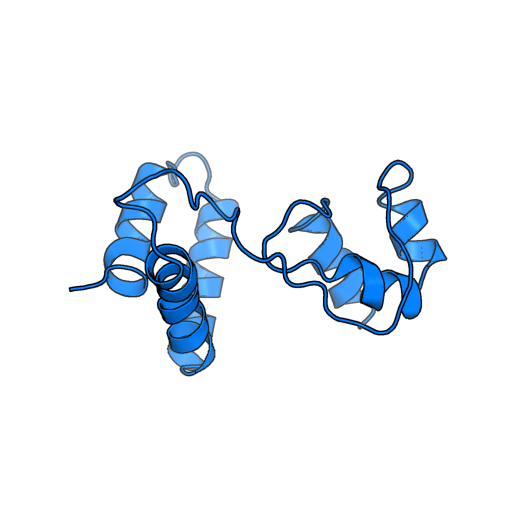GLU A 1 108 ? 4.791 8.804 18.571 1.00 81.75 108 GLU A O 1
ATOM 926 N N . GLU A 1 109 ? 6.625 8.459 17.315 1.00 81.06 109 GLU A N 1
ATOM 927 C CA . GLU A 1 109 ? 6.492 9.659 16.475 1.00 81.06 109 GLU A CA 1
ATOM 928 C C . GLU A 1 109 ? 5.161 9.692 15.703 1.00 81.06 109 GLU A C 1
ATOM 930 O O . GLU A 1 109 ? 4.497 10.726 15.616 1.00 81.06 109 GLU A O 1
ATOM 935 N N . ILE A 1 110 ? 4.729 8.546 15.168 1.00 84.19 110 ILE A N 1
ATOM 936 C CA . ILE A 1 110 ? 3.496 8.451 14.375 1.00 84.19 110 ILE A CA 1
ATOM 937 C C . ILE A 1 110 ? 2.237 8.274 15.230 1.00 84.19 110 ILE A C 1
ATOM 939 O O . ILE A 1 110 ? 1.127 8.338 14.698 1.00 84.19 110 ILE A O 1
ATOM 943 N N . LYS A 1 111 ? 2.374 8.069 16.547 1.00 82.06 111 LYS A N 1
ATOM 944 C CA . LYS A 1 111 ? 1.246 7.767 17.439 1.00 82.06 111 LYS A CA 1
ATOM 945 C C . LYS A 1 111 ? 0.186 8.866 17.440 1.00 82.06 111 LYS A C 1
ATOM 947 O O . LYS A 1 111 ? -0.993 8.559 17.472 1.00 82.06 111 LYS A O 1
ATOM 952 N N . ASN A 1 112 ? 0.590 10.129 17.329 1.00 70.69 112 ASN A N 1
ATOM 953 C CA . ASN A 1 112 ? -0.336 11.270 17.286 1.00 70.69 112 ASN A CA 1
ATOM 954 C C . ASN A 1 112 ? -0.838 11.586 15.864 1.00 70.69 112 ASN A C 1
ATOM 956 O O . ASN A 1 112 ? -1.667 12.470 15.672 1.00 70.69 112 ASN A O 1
ATOM 960 N N . VAL A 1 113 ? -0.307 10.893 14.853 1.00 71.38 113 VAL A N 1
ATOM 961 C CA . VAL A 1 113 ? -0.708 11.037 13.446 1.00 71.38 113 VAL A CA 1
ATOM 962 C C . VAL A 1 113 ? -1.721 9.965 13.057 1.00 71.38 113 VAL A C 1
ATOM 964 O O . VAL A 1 113 ? -2.665 10.264 12.333 1.00 71.38 113 VAL A O 1
ATOM 967 N N . PHE A 1 114 ? -1.528 8.743 13.559 1.00 70.06 114 PHE A N 1
ATOM 968 C CA . PHE A 1 114 ? -2.356 7.568 13.274 1.00 70.06 114 PHE A CA 1
ATOM 969 C C . PHE A 1 114 ? -3.147 7.064 14.488 1.00 70.06 114 PHE A C 1
ATOM 971 O O . PHE A 1 114 ? -3.884 6.089 14.368 1.00 70.06 114 PHE A O 1
ATOM 978 N N . GLY A 1 115 ? -2.989 7.691 15.653 1.00 58.34 115 GLY A N 1
ATOM 979 C CA . GLY A 1 115 ? -3.797 7.405 16.830 1.00 58.34 115 GLY A CA 1
ATOM 980 C C . GLY A 1 115 ? -5.215 7.905 16.614 1.00 58.34 115 GLY A C 1
ATOM 981 O O . GLY A 1 115 ? -5.435 9.104 16.459 1.00 58.34 115 GLY A O 1
ATOM 982 N N . SER A 1 116 ? -6.158 6.972 16.586 1.00 47.34 116 SER A N 1
ATOM 983 C CA . SER A 1 116 ? -7.553 7.265 16.872 1.00 47.34 116 SER A CA 1
ATOM 984 C C . SER A 1 116 ? -7.683 7.674 18.342 1.00 47.34 116 SER A C 1
ATOM 986 O O . SER A 1 116 ? -6.978 7.128 19.197 1.00 47.34 116 SER A O 1
ATOM 988 N N . GLU A 1 117 ? -8.585 8.613 18.620 1.00 40.22 117 GLU A N 1
ATOM 989 C CA . GLU A 1 117 ? -9.278 8.667 19.915 1.00 40.22 117 GLU A CA 1
ATOM 990 C C . GLU A 1 117 ? -9.830 7.285 20.309 1.00 40.22 117 GLU A C 1
ATOM 992 O O . GLU A 1 117 ? -10.177 6.495 19.394 1.00 40.22 117 GLU A O 1
#

Foldseek 3Di:
DVVVLVVCCVVPVACPDQKRCQQLSCLVPVVVNCVSNVPYPHHHDNDIDGDQDDCPVVDPPDDSVVVVLQCVLVVVCVVDVVSVVVLVVVVVVLVVCVVVNDVVNNCVVCCVSSPDD

Radius of gyration: 17.1 Å; chains: 1; bounding box: 39×37×39 Å

Sequence (117 aa):
MKSFIDDYIEYNPTRNRPLDMLPILAWMDEDRVRKALPDQKIGRRPTLHYRLPNSRIDEPDWSFTTEWNKWMPVENLVSDPDKLDSMARKYLYHLEHPILSRAKTWMEEIKNVFGSE

Secondary structure (DSSP, 8-state):
-HHHHHHHHHH---S-SSEE-HHHHHHH-HHHHHHH-TTS-----SS-EEPPPP--TT-TT--HHHHHHHHHHHHHHHT-HHHHHHHHHHHHHHHH-TTT--HHHHHHHTHHHH---

pLDDT: mean 86.75, std 10.96, range [40.22, 97.5]